Protein AF-A0A4U2E7J0-F1 (afdb_monomer)

Foldseek 3Di:
DQCCCCPVVVDDDDPVQDDDDDQQVDADPQWGADPVRAIAGHPVLLVVLVVVLCVLVPPPPPDDPVVSVVVNVVVVVVSCVVCVRHDDPVVVVVSVVD

Structure (mmCIF, N/CA/C/O backbone):
data_AF-A0A4U2E7J0-F1
#
_entry.id   AF-A0A4U2E7J0-F1
#
loop_
_atom_site.group_PDB
_atom_site.id
_atom_site.type_symbol
_atom_site.label_atom_id
_atom_site.label_alt_id
_atom_site.label_comp_id
_atom_site.label_asym_id
_atom_site.label_entity_id
_atom_site.label_seq_id
_atom_site.pdbx_PDB_ins_code
_atom_site.Cartn_x
_atom_site.Cartn_y
_atom_site.Cartn_z
_atom_site.occupancy
_atom_site.B_iso_or_equiv
_atom_site.auth_seq_id
_atom_site.auth_comp_id
_atom_site.auth_asym_id
_atom_site.auth_atom_id
_atom_site.pdbx_PDB_model_num
ATOM 1 N N . ILE A 1 1 ? -14.655 -6.885 23.042 1.00 78.00 1 ILE A N 1
ATOM 2 C CA . ILE A 1 1 ? -13.852 -7.534 21.967 1.00 78.00 1 ILE A CA 1
ATOM 3 C C . ILE A 1 1 ? -12.457 -7.903 22.467 1.00 78.00 1 ILE A C 1
ATOM 5 O O . ILE A 1 1 ? -12.122 -9.076 22.401 1.00 78.00 1 ILE A O 1
ATOM 9 N N . THR A 1 2 ? -11.674 -6.963 23.009 1.00 85.25 2 THR A N 1
ATOM 10 C CA . THR A 1 2 ? -10.319 -7.227 23.542 1.00 85.25 2 THR A CA 1
ATOM 11 C C . THR A 1 2 ? -10.283 -8.380 24.548 1.00 85.25 2 THR A C 1
ATOM 13 O O . THR A 1 2 ? -9.492 -9.299 24.389 1.00 85.25 2 THR A O 1
ATOM 16 N N . GLU A 1 3 ? -11.220 -8.402 25.498 1.00 91.50 3 GLU A N 1
ATOM 17 C CA . GLU A 1 3 ? -11.327 -9.477 26.491 1.00 91.50 3 GLU A CA 1
ATOM 18 C C . GLU A 1 3 ? -11.577 -10.855 25.861 1.00 91.50 3 GLU A C 1
ATOM 20 O O . GLU A 1 3 ? -10.970 -11.837 26.265 1.00 91.50 3 GLU A O 1
ATOM 25 N N . PHE A 1 4 ? -12.406 -10.944 24.819 1.00 93.19 4 PHE A N 1
ATOM 26 C CA . PHE A 1 4 ? -12.641 -12.208 24.120 1.00 93.19 4 PHE A CA 1
ATOM 27 C C . PHE A 1 4 ? -11.372 -12.709 23.411 1.00 93.19 4 PHE A C 1
ATOM 29 O O . PHE A 1 4 ? -11.022 -13.884 23.530 1.00 93.19 4 PHE A O 1
ATOM 36 N N . LEU A 1 5 ? -10.659 -11.816 22.714 1.00 92.69 5 LEU A N 1
ATOM 37 C CA . LEU A 1 5 ? -9.411 -12.148 22.019 1.00 92.69 5 LEU A CA 1
ATOM 38 C C . LEU A 1 5 ? -8.330 -12.634 22.998 1.00 92.69 5 LEU A C 1
ATOM 40 O O . LEU A 1 5 ? -7.708 -13.668 22.764 1.00 92.69 5 LEU A O 1
ATOM 44 N N . GLU A 1 6 ? -8.150 -11.930 24.115 1.00 93.50 6 GLU A N 1
ATOM 45 C CA . GLU A 1 6 ? -7.093 -12.227 25.088 1.00 93.50 6 GLU A CA 1
ATOM 46 C C . GLU A 1 6 ? -7.461 -13.407 26.001 1.00 93.50 6 GLU A C 1
ATOM 48 O O . GLU A 1 6 ? -6.626 -14.272 26.265 1.00 93.50 6 GLU A O 1
ATOM 53 N N . GLN A 1 7 ? -8.715 -13.507 26.453 1.00 92.81 7 GLN A N 1
ATOM 54 C CA . GLN A 1 7 ? -9.112 -14.513 27.443 1.00 92.81 7 GLN A CA 1
ATOM 55 C C . GLN A 1 7 ? -9.549 -15.840 26.828 1.00 92.81 7 GLN A C 1
ATOM 57 O O . GLN A 1 7 ? -9.194 -16.890 27.369 1.00 92.81 7 GLN A O 1
ATOM 62 N N . LYS A 1 8 ? -10.303 -15.822 25.720 1.00 95.19 8 LYS A N 1
ATOM 63 C CA . LYS A 1 8 ? -10.813 -17.047 25.079 1.00 95.19 8 LYS A CA 1
ATOM 64 C C . LYS A 1 8 ? -9.866 -17.568 24.008 1.00 95.19 8 LYS A C 1
ATOM 66 O O . LYS A 1 8 ? -9.552 -18.751 24.020 1.00 95.19 8 LYS A O 1
ATOM 71 N N . LEU A 1 9 ? -9.399 -16.693 23.117 1.00 96.06 9 LEU A N 1
ATOM 72 C CA . LEU A 1 9 ? -8.532 -17.087 22.000 1.00 96.06 9 LEU A CA 1
ATOM 73 C C . LEU A 1 9 ? -7.035 -17.044 22.336 1.00 96.06 9 LEU A C 1
ATOM 75 O O . LEU A 1 9 ? -6.235 -17.541 21.550 1.00 96.06 9 LEU A O 1
ATOM 79 N N . LYS A 1 10 ? -6.660 -16.481 23.495 1.00 93.69 10 LYS A N 1
ATOM 80 C CA . LYS A 1 10 ? -5.267 -16.348 23.958 1.00 93.69 10 LYS A CA 1
ATOM 81 C C . LYS A 1 10 ? -4.369 -15.592 22.964 1.00 93.69 10 LYS A C 1
ATOM 83 O O . LYS A 1 10 ? -3.191 -15.905 22.818 1.00 93.69 10 LYS A O 1
ATOM 88 N N . LEU A 1 11 ? -4.924 -14.581 22.290 1.00 95.44 11 LEU A N 1
ATOM 89 C CA . LEU A 1 11 ? -4.208 -13.698 21.364 1.00 95.44 11 LEU A CA 1
ATOM 90 C C . LEU A 1 11 ? -3.933 -12.337 22.010 1.00 95.44 11 LEU A C 1
ATOM 92 O O . LEU A 1 11 ? -4.837 -11.724 22.570 1.00 95.44 11 LEU A O 1
ATOM 96 N N . THR A 1 12 ? -2.713 -11.822 21.862 1.00 93.00 12 THR A N 1
ATOM 97 C CA . THR A 1 12 ? -2.330 -10.496 22.374 1.00 93.00 12 THR A CA 1
ATOM 98 C C . THR A 1 12 ? -2.726 -9.385 21.401 1.00 93.00 12 THR A C 1
ATOM 100 O O . THR A 1 12 ? -2.338 -9.406 20.229 1.00 93.00 12 THR A O 1
ATOM 103 N N . VAL A 1 13 ? -3.451 -8.366 21.877 1.00 91.38 13 VAL A N 1
ATOM 104 C CA . VAL A 1 13 ? -3.828 -7.208 21.051 1.00 91.38 13 VAL A CA 1
ATOM 105 C C . VAL A 1 13 ? -2.699 -6.178 21.007 1.00 91.38 13 VAL A C 1
ATOM 107 O O . VAL A 1 13 ? -2.277 -5.635 22.026 1.00 91.38 13 VAL A O 1
ATOM 110 N N . ASN A 1 14 ? -2.246 -5.829 19.801 1.00 93.12 14 ASN A N 1
ATOM 111 C CA . ASN A 1 14 ? -1.295 -4.734 19.615 1.00 93.12 14 ASN A CA 1
ATOM 112 C C . ASN A 1 14 ? -2.018 -3.379 19.737 1.00 93.12 14 ASN A C 1
ATOM 114 O O . ASN A 1 14 ? -2.712 -2.962 18.805 1.00 93.12 14 ASN A O 1
ATOM 118 N N . ARG A 1 15 ? -1.850 -2.689 20.872 1.00 89.62 15 ARG A N 1
ATOM 119 C CA . ARG A 1 15 ? -2.526 -1.410 21.167 1.00 89.62 15 ARG A CA 1
ATOM 120 C C . ARG A 1 15 ? -1.949 -0.195 20.438 1.00 89.62 15 ARG A C 1
ATOM 122 O O . ARG A 1 15 ? -2.644 0.801 20.298 1.00 89.62 15 ARG A O 1
ATOM 129 N N . GLU A 1 16 ? -0.726 -0.276 19.921 1.00 88.94 16 GLU A N 1
ATOM 130 C CA . GLU A 1 16 ? -0.164 0.786 19.072 1.00 88.94 16 GLU A CA 1
ATOM 131 C C . GLU A 1 16 ? -0.872 0.828 17.708 1.00 88.94 16 GLU A C 1
ATOM 133 O O . GLU A 1 16 ? -1.158 1.892 17.150 1.00 88.94 16 GLU A O 1
ATOM 138 N N . LYS A 1 17 ? -1.194 -0.354 17.168 1.00 84.94 17 LYS A N 1
ATOM 139 C CA . LYS A 1 17 ? -1.881 -0.516 15.880 1.00 84.94 17 LYS A CA 1
ATOM 140 C C . LYS A 1 17 ? -3.402 -0.461 16.008 1.00 84.94 17 LYS A C 1
ATOM 142 O O . LYS A 1 17 ? -4.064 -0.003 15.077 1.00 84.94 17 LYS A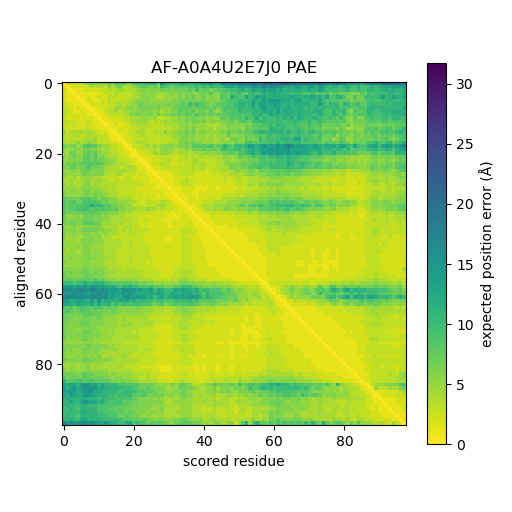 O 1
ATOM 147 N N . SER A 1 18 ? -3.947 -0.924 17.132 1.00 87.19 18 SER A N 1
ATOM 148 C CA . SER A 1 18 ? -5.391 -1.065 17.352 1.00 87.19 18 SER A CA 1
ATOM 149 C C . SER A 1 18 ? -5.950 0.129 18.116 1.00 87.19 18 SER A C 1
ATOM 151 O O . SER A 1 18 ? -5.483 0.442 19.204 1.00 87.19 18 SER A O 1
ATOM 153 N N . GLY A 1 19 ? -6.994 0.766 17.592 1.00 86.00 19 GLY A N 1
ATOM 154 C CA . GLY A 1 19 ? -7.668 1.854 18.293 1.00 86.00 19 GLY A CA 1
ATOM 155 C C . GLY A 1 19 ? -8.956 2.288 17.604 1.00 86.00 19 GLY A C 1
ATOM 156 O O . GLY A 1 19 ? -9.113 2.101 16.398 1.00 86.00 19 GLY A O 1
ATOM 157 N N . ALA A 1 20 ? -9.865 2.875 18.381 1.00 86.12 20 ALA A N 1
ATOM 158 C CA . ALA A 1 20 ? -11.071 3.520 17.879 1.00 86.12 20 ALA A CA 1
ATOM 159 C C . ALA A 1 20 ? -10.754 4.993 17.585 1.00 86.12 20 ALA A C 1
ATOM 161 O O . ALA A 1 20 ? -10.657 5.810 18.496 1.00 86.12 20 ALA A O 1
ATOM 162 N N . THR A 1 21 ? -10.533 5.321 16.315 1.00 87.44 21 THR A N 1
ATOM 163 C CA . THR A 1 21 ? -10.240 6.689 15.856 1.00 87.44 21 THR A CA 1
ATOM 164 C C . THR A 1 21 ? -11.090 7.026 14.639 1.00 87.44 21 THR A C 1
ATOM 166 O O . THR A 1 21 ? -11.797 6.167 14.104 1.00 87.44 21 THR A O 1
ATOM 169 N N . ARG A 1 22 ? -11.014 8.273 14.162 1.00 88.19 22 ARG A N 1
ATOM 170 C CA . ARG A 1 22 ? -11.728 8.665 12.945 1.00 88.19 22 ARG A CA 1
ATOM 171 C C . ARG A 1 22 ? -11.227 7.858 11.751 1.00 88.19 22 ARG A C 1
ATOM 173 O O . ARG A 1 22 ? -10.040 7.560 11.618 1.00 88.19 22 ARG A O 1
ATOM 180 N N . VAL A 1 23 ? -12.154 7.550 10.853 1.00 87.19 23 VAL A N 1
ATOM 181 C CA . VAL A 1 23 ? -11.915 6.757 9.641 1.00 87.19 23 VAL A CA 1
ATOM 182 C C . VAL A 1 23 ? -10.849 7.373 8.720 1.00 87.19 23 VAL A C 1
ATOM 184 O O . VAL A 1 23 ? -10.076 6.657 8.088 1.00 87.19 23 VAL A O 1
ATOM 187 N N . THR A 1 24 ? -10.735 8.703 8.719 1.00 87.12 24 THR A N 1
ATOM 188 C CA . THR A 1 24 ? -9.759 9.475 7.936 1.00 87.12 24 THR A CA 1
ATOM 189 C C . THR A 1 24 ? -8.331 9.411 8.472 1.00 87.12 24 THR A C 1
ATOM 191 O O . THR A 1 24 ? -7.384 9.643 7.717 1.00 87.12 24 THR A O 1
ATOM 194 N N . GLU A 1 25 ? -8.163 9.110 9.759 1.00 87.25 25 GLU A N 1
ATOM 195 C CA . GLU A 1 25 ? -6.869 9.081 10.455 1.00 87.25 25 GLU A CA 1
ATOM 196 C C . GLU A 1 25 ? -6.186 7.715 10.349 1.00 87.25 25 GLU A C 1
ATOM 198 O O . GLU A 1 25 ? -5.019 7.561 10.710 1.00 87.25 25 GLU A O 1
ATOM 203 N N . ARG A 1 26 ? -6.901 6.706 9.840 1.00 89.38 26 ARG A N 1
ATOM 204 C CA . ARG A 1 26 ? -6.407 5.338 9.720 1.00 89.38 26 ARG A CA 1
ATOM 205 C C . ARG A 1 26 ? -6.418 4.868 8.280 1.00 89.38 26 ARG A C 1
ATOM 207 O O . ARG A 1 26 ? -7.093 5.390 7.395 1.00 89.38 26 ARG A O 1
ATOM 214 N N . THR A 1 27 ? -5.621 3.838 8.062 1.00 91.75 27 THR A N 1
ATOM 215 C CA . THR A 1 27 ? -5.561 3.115 6.802 1.00 91.75 27 THR A CA 1
ATOM 216 C C . THR A 1 27 ? -5.843 1.655 7.070 1.00 91.75 27 THR A C 1
ATOM 218 O O . THR A 1 27 ? -5.369 1.116 8.068 1.00 91.75 27 THR A O 1
ATOM 221 N N . TYR A 1 28 ? -6.547 1.006 6.158 1.00 91.56 28 TYR A N 1
ATOM 222 C CA . TYR A 1 28 ? -6.870 -0.408 6.253 1.00 91.56 28 TYR A CA 1
ATOM 223 C C . TYR A 1 28 ? -6.530 -1.076 4.930 1.00 91.56 28 TYR A C 1
ATOM 225 O O . TYR A 1 28 ? -6.919 -0.583 3.874 1.00 91.56 28 TYR A O 1
ATOM 233 N N . LEU A 1 29 ? -5.737 -2.150 4.985 1.00 92.69 29 LEU A N 1
ATOM 234 C CA . LEU A 1 29 ? -5.251 -2.869 3.801 1.00 92.69 29 LEU A CA 1
ATOM 235 C C . LEU A 1 29 ? -4.709 -1.925 2.717 1.00 92.69 29 LEU A C 1
ATOM 237 O O . LEU A 1 29 ? -5.065 -2.034 1.552 1.00 92.69 29 LEU A O 1
ATOM 241 N N . SER A 1 30 ? -3.900 -0.935 3.108 1.00 92.88 30 SER A N 1
ATOM 242 C CA . SER A 1 30 ? -3.324 0.057 2.186 1.00 92.88 30 SER A CA 1
ATOM 243 C C . SER A 1 30 ? -4.322 1.026 1.518 1.00 92.88 30 SER A C 1
ATOM 245 O O . SER A 1 30 ? -3.914 1.831 0.674 1.00 92.88 30 SER A O 1
ATOM 247 N N . HIS A 1 31 ? -5.578 1.044 1.964 1.00 93.50 31 HIS A N 1
ATOM 248 C CA . HIS A 1 31 ? -6.618 2.004 1.593 1.00 93.50 31 HIS A CA 1
ATOM 249 C C . HIS A 1 31 ? -6.823 3.040 2.704 1.00 93.50 31 HIS A C 1
ATOM 251 O O . HIS A 1 31 ? -6.528 2.792 3.874 1.00 93.50 31 HIS A O 1
ATOM 257 N N . ARG A 1 32 ? -7.320 4.217 2.337 1.00 92.81 32 ARG A N 1
ATOM 258 C CA . ARG A 1 32 ? -7.758 5.289 3.236 1.00 92.81 32 ARG A CA 1
ATOM 259 C C . ARG A 1 32 ? -9.197 5.633 2.889 1.00 92.81 32 ARG A C 1
ATOM 261 O O . ARG A 1 32 ? -9.555 5.605 1.717 1.00 92.81 32 ARG A O 1
ATOM 268 N N . PHE A 1 33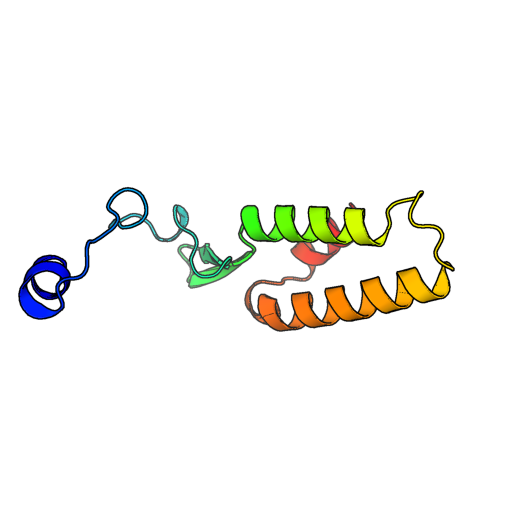 ? -9.981 6.004 3.883 1.00 92.75 33 PHE A N 1
ATOM 269 C CA . PHE A 1 33 ? -11.400 6.272 3.709 1.00 92.75 33 PHE A CA 1
ATOM 270 C C . PHE A 1 33 ? -11.708 7.741 4.010 1.00 92.75 33 PHE A C 1
ATOM 272 O O . PHE A 1 33 ? -11.188 8.312 4.971 1.00 92.75 33 PHE A O 1
ATOM 279 N N . GLY A 1 34 ? -12.505 8.360 3.145 1.00 91.12 34 GLY A N 1
ATOM 280 C CA . GLY A 1 34 ? -13.104 9.671 3.350 1.00 91.12 34 GLY A CA 1
ATOM 281 C C . GLY A 1 34 ? -14.330 9.583 4.257 1.00 91.12 34 GLY A C 1
ATOM 282 O O . GLY A 1 34 ? -14.919 8.518 4.434 1.00 91.12 34 GLY A O 1
ATOM 283 N N . ILE A 1 35 ? -14.717 10.718 4.840 1.00 89.62 35 ILE A N 1
ATOM 284 C CA . ILE A 1 35 ? -15.929 10.823 5.674 1.00 89.62 35 ILE A CA 1
ATOM 285 C C . ILE A 1 35 ? -17.187 10.558 4.832 1.00 89.62 35 ILE A C 1
ATOM 287 O O . ILE A 1 35 ? -18.157 9.994 5.320 1.00 89.62 35 ILE A O 1
ATOM 291 N N . ASP A 1 36 ? -17.130 10.904 3.549 1.00 90.62 36 ASP A N 1
ATOM 292 C CA . ASP A 1 36 ? -18.153 10.674 2.527 1.00 90.62 36 ASP A CA 1
ATOM 293 C C . ASP A 1 36 ? -18.198 9.220 2.010 1.00 90.62 36 ASP A C 1
ATOM 295 O O . ASP A 1 36 ? -18.848 8.935 1.008 1.00 90.62 36 ASP A O 1
ATOM 299 N N . GLY A 1 37 ? -17.479 8.292 2.654 1.00 87.94 37 GLY A N 1
ATOM 300 C CA . GLY A 1 37 ? -17.401 6.888 2.244 1.00 87.94 37 GLY A CA 1
ATOM 301 C C . GLY A 1 37 ? -16.487 6.642 1.044 1.00 87.94 37 GLY A C 1
ATOM 302 O O . GLY A 1 37 ? -16.382 5.513 0.561 1.00 87.94 37 GLY A O 1
ATOM 303 N N . THR A 1 38 ? -15.790 7.669 0.555 1.00 90.88 38 THR A N 1
ATOM 304 C CA . THR A 1 38 ? -14.907 7.501 -0.593 1.00 90.88 38 THR A CA 1
ATOM 305 C C . THR A 1 38 ? -13.630 6.754 -0.240 1.00 90.88 38 THR A C 1
ATOM 307 O O . THR A 1 38 ? -13.050 6.912 0.833 1.00 90.88 38 THR A O 1
ATOM 310 N N . ILE A 1 39 ? -13.162 5.927 -1.173 1.00 92.69 39 ILE A N 1
ATOM 311 C CA . ILE A 1 39 ? -11.941 5.146 -1.000 1.00 92.69 39 ILE A CA 1
ATOM 312 C C . ILE A 1 39 ? -10.793 5.856 -1.715 1.00 92.69 39 ILE A C 1
ATOM 314 O O . ILE A 1 39 ? -10.892 6.266 -2.872 1.00 92.69 39 ILE A O 1
ATOM 318 N N . HIS A 1 40 ? -9.682 5.996 -1.007 1.00 91.12 40 HIS A N 1
ATOM 319 C CA . HIS A 1 40 ? -8.462 6.624 -1.474 1.00 91.12 40 HIS A CA 1
ATOM 320 C C . HIS A 1 40 ? -7.266 5.706 -1.274 1.00 91.12 40 HIS A C 1
ATOM 322 O O . HIS A 1 40 ? -7.218 4.861 -0.380 1.00 91.12 40 HIS A O 1
ATOM 328 N N . LEU A 1 41 ? -6.230 5.947 -2.065 1.00 92.31 41 LEU A N 1
ATOM 329 C CA . LEU A 1 41 ? -4.951 5.289 -1.885 1.00 92.31 41 LEU A CA 1
ATOM 330 C C . LEU A 1 41 ? -4.250 5.831 -0.629 1.00 92.31 41 LEU A C 1
ATOM 332 O O . LEU A 1 41 ? -4.183 7.051 -0.416 1.00 92.31 41 LEU A O 1
ATOM 336 N N . SER A 1 42 ? -3.716 4.940 0.209 1.00 92.56 42 SER A N 1
ATOM 337 C CA . SER A 1 42 ? -2.906 5.358 1.358 1.00 92.56 42 SER A CA 1
ATOM 338 C C . SER A 1 42 ? -1.563 5.951 0.913 1.00 92.56 42 SER A C 1
ATOM 340 O O . SER A 1 42 ? 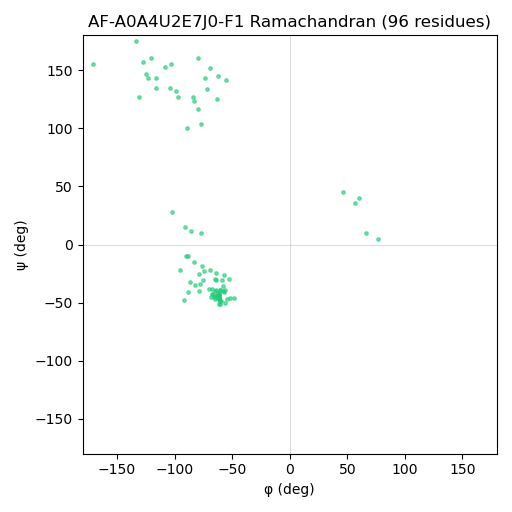-1.004 5.567 -0.118 1.00 92.56 42 SER A O 1
ATOM 342 N N . LYS A 1 43 ? -0.996 6.858 1.721 1.00 91.06 43 LYS A N 1
ATOM 343 C CA . LYS A 1 43 ? 0.354 7.400 1.478 1.00 91.06 43 LYS A CA 1
ATOM 344 C C . LYS A 1 43 ? 1.406 6.284 1.437 1.00 91.06 43 LYS A C 1
ATOM 346 O O . LYS A 1 43 ? 2.275 6.290 0.574 1.00 91.06 43 LYS A O 1
ATOM 351 N N . ALA A 1 44 ? 1.286 5.293 2.322 1.00 92.62 44 ALA A N 1
ATOM 352 C CA . ALA A 1 44 ? 2.188 4.146 2.362 1.00 92.62 44 ALA A CA 1
ATOM 353 C C . ALA A 1 44 ? 2.151 3.332 1.058 1.00 92.62 44 ALA A C 1
ATOM 355 O O . ALA A 1 44 ? 3.208 2.997 0.528 1.00 92.62 44 ALA A O 1
ATOM 356 N N . ALA A 1 45 ? 0.962 3.072 0.502 1.00 93.19 45 ALA A N 1
ATOM 357 C CA . ALA A 1 45 ? 0.819 2.365 -0.772 1.00 93.19 45 ALA A CA 1
ATOM 358 C C . ALA A 1 45 ? 1.487 3.113 -1.931 1.00 93.19 45 ALA A C 1
ATOM 360 O O . ALA A 1 45 ? 2.193 2.497 -2.727 1.00 93.19 45 ALA A O 1
ATOM 361 N N . GLN A 1 46 ? 1.314 4.440 -1.990 1.00 92.94 46 GLN A N 1
ATOM 362 C CA . GLN A 1 46 ? 1.979 5.288 -2.986 1.00 92.94 46 GLN A CA 1
ATOM 363 C C . GLN A 1 46 ? 3.499 5.197 -2.862 1.00 92.94 46 GLN A C 1
ATOM 365 O O . GLN A 1 46 ? 4.188 4.952 -3.847 1.00 92.94 46 GLN A O 1
ATOM 370 N N . THR A 1 47 ? 4.032 5.337 -1.648 1.00 94.56 47 THR A N 1
ATOM 371 C CA . THR A 1 47 ? 5.477 5.255 -1.407 1.00 94.56 47 THR A CA 1
ATOM 372 C C . THR A 1 47 ? 6.044 3.888 -1.785 1.00 94.56 47 THR A C 1
ATOM 374 O O . THR A 1 47 ? 7.098 3.822 -2.417 1.00 94.56 47 THR A O 1
ATOM 377 N N . GLN A 1 48 ? 5.353 2.795 -1.443 1.00 95.62 48 GLN A N 1
ATOM 378 C CA . GLN A 1 48 ? 5.784 1.444 -1.816 1.00 95.62 48 GLN A CA 1
ATOM 379 C C . GLN A 1 48 ? 5.750 1.231 -3.330 1.00 95.62 48 GLN A C 1
ATOM 381 O O . GLN A 1 48 ? 6.691 0.661 -3.881 1.00 95.62 48 GLN A O 1
ATOM 386 N N . MET A 1 49 ? 4.724 1.745 -4.012 1.00 95.25 49 MET A N 1
ATOM 387 C CA . MET A 1 49 ? 4.632 1.690 -5.470 1.00 95.25 49 MET A CA 1
ATOM 388 C C . MET A 1 49 ? 5.784 2.438 -6.138 1.00 95.25 49 MET A C 1
ATOM 390 O O . MET A 1 49 ? 6.540 1.837 -6.898 1.00 95.25 49 MET A O 1
ATOM 394 N N . LYS A 1 50 ? 6.026 3.694 -5.746 1.00 95.44 50 LYS A N 1
ATOM 395 C CA . LYS A 1 50 ? 7.160 4.494 -6.236 1.00 95.44 50 LYS A CA 1
ATOM 396 C C . LYS A 1 50 ? 8.505 3.818 -5.975 1.00 95.44 50 LYS A C 1
ATOM 398 O O . LYS A 1 50 ? 9.387 3.815 -6.834 1.00 95.44 50 LYS A O 1
ATOM 403 N N . LYS A 1 51 ? 8.675 3.211 -4.795 1.00 96.62 51 LYS A N 1
ATOM 404 C CA . LYS A 1 51 ? 9.878 2.440 -4.451 1.00 96.62 51 LYS A CA 1
ATOM 405 C C . LYS A 1 51 ? 10.053 1.246 -5.388 1.00 96.62 51 LYS A C 1
ATOM 407 O O . LYS A 1 51 ? 11.159 1.034 -5.879 1.00 96.62 51 LYS A O 1
ATOM 412 N N . ARG A 1 52 ? 8.988 0.487 -5.653 1.00 96.81 52 ARG A N 1
ATOM 413 C CA . ARG A 1 52 ? 9.047 -0.681 -6.535 1.00 96.81 52 ARG A CA 1
ATOM 414 C C . ARG A 1 52 ? 9.320 -0.286 -7.984 1.00 96.81 52 ARG A C 1
ATOM 416 O O . ARG A 1 52 ? 10.186 -0.894 -8.601 1.00 96.81 52 ARG A O 1
ATOM 423 N N . VAL A 1 53 ? 8.675 0.767 -8.488 1.00 96.25 53 VAL A N 1
ATOM 424 C CA . VAL A 1 53 ? 8.945 1.316 -9.827 1.00 96.25 53 VAL A CA 1
ATOM 425 C C . VAL A 1 53 ? 10.420 1.695 -9.964 1.00 96.25 53 VAL A C 1
ATOM 427 O O . VAL A 1 53 ? 11.082 1.191 -10.864 1.00 96.25 53 VAL A O 1
ATOM 430 N N . ARG A 1 54 ? 10.983 2.462 -9.016 1.0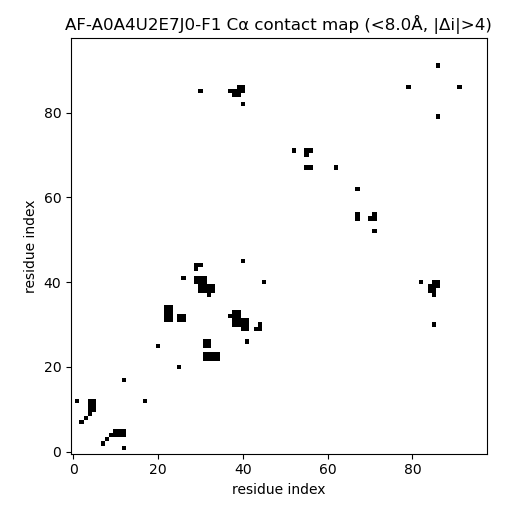0 95.94 54 ARG A N 1
ATOM 431 C CA . ARG A 1 54 ? 12.419 2.816 -9.010 1.00 95.94 54 ARG A CA 1
ATOM 432 C C . ARG A 1 54 ? 13.349 1.607 -8.983 1.00 95.94 54 ARG A C 1
ATOM 434 O O . ARG A 1 54 ? 14.436 1.662 -9.545 1.00 95.94 54 ARG A O 1
ATOM 441 N N . GLN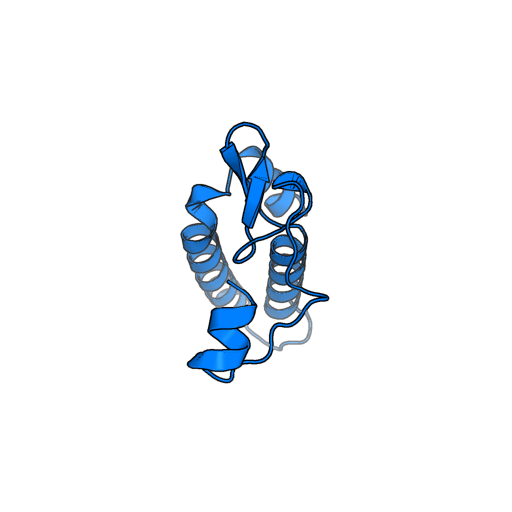 A 1 55 ? 12.968 0.539 -8.283 1.00 95.50 55 GLN A N 1
ATOM 442 C CA . GLN A 1 55 ? 13.747 -0.698 -8.280 1.00 95.50 55 GLN A CA 1
ATOM 443 C C . GLN A 1 55 ? 13.730 -1.361 -9.656 1.00 95.50 55 GLN A C 1
ATOM 445 O O . GLN A 1 55 ? 14.776 -1.815 -10.106 1.00 95.50 55 GLN A O 1
ATOM 450 N N . ILE A 1 56 ? 12.571 -1.397 -10.318 1.00 95.31 56 ILE A N 1
ATOM 451 C CA . ILE A 1 56 ? 12.423 -1.989 -11.650 1.00 95.31 56 ILE A CA 1
ATOM 452 C C . ILE A 1 56 ? 13.232 -1.189 -12.679 1.00 95.31 56 ILE A C 1
ATOM 454 O O . ILE A 1 56 ? 14.015 -1.781 -13.422 1.00 95.31 56 ILE A O 1
ATOM 458 N N . THR A 1 57 ? 13.119 0.142 -12.655 1.00 94.25 57 THR A N 1
ATOM 459 C CA . THR A 1 57 ? 13.754 1.074 -13.604 1.00 94.25 57 THR A CA 1
ATOM 460 C C . THR A 1 57 ? 15.184 1.480 -13.226 1.00 94.25 57 THR A C 1
ATOM 462 O O . THR A 1 57 ? 15.756 2.402 -13.809 1.00 94.25 57 THR A O 1
ATOM 465 N N . LYS A 1 58 ? 15.800 0.805 -12.248 1.00 93.94 58 LYS A N 1
ATOM 466 C CA . LYS A 1 58 ? 17.136 1.156 -11.753 1.00 93.94 58 LYS A CA 1
ATOM 467 C C . LYS A 1 58 ? 18.198 0.990 -12.852 1.00 93.94 58 LYS A C 1
ATOM 469 O O . LYS A 1 58 ? 18.388 -0.104 -13.382 1.00 93.94 58 LYS A O 1
ATOM 474 N N . ARG A 1 59 ? 18.959 2.061 -13.117 1.00 83.94 59 ARG A N 1
ATOM 475 C CA . ARG A 1 59 ? 19.938 2.166 -14.222 1.00 83.94 59 ARG A CA 1
ATOM 476 C C . ARG A 1 59 ? 21.040 1.095 -14.222 1.00 83.94 59 ARG A C 1
ATOM 478 O O . ARG A 1 59 ? 21.570 0.776 -15.275 1.00 83.94 59 ARG A O 1
ATOM 485 N N . ASN A 1 60 ? 21.385 0.521 -13.070 1.00 88.50 60 ASN A N 1
ATOM 486 C CA . ASN A 1 60 ? 22.484 -0.441 -12.934 1.00 88.50 60 ASN A CA 1
ATOM 487 C C . ASN A 1 60 ? 22.035 -1.913 -12.829 1.00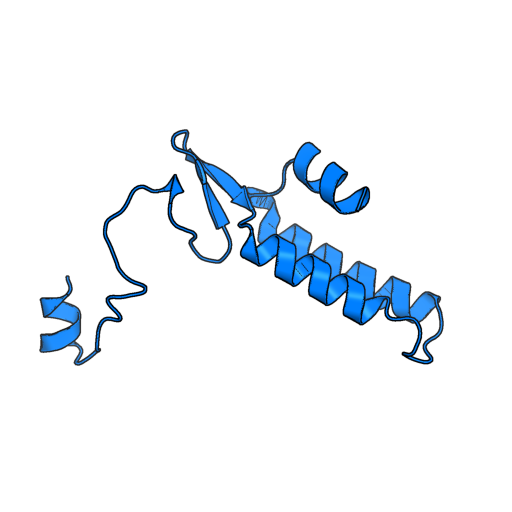 88.50 60 ASN A C 1
ATOM 489 O O . ASN A 1 60 ? 22.726 -2.714 -12.207 1.00 88.50 60 ASN A O 1
ATOM 493 N N . ARG A 1 61 ? 20.881 -2.286 -13.405 1.00 87.88 61 ARG A N 1
ATOM 494 C CA . ARG A 1 61 ? 20.409 -3.689 -13.417 1.00 87.88 61 ARG A CA 1
ATOM 495 C C . ARG A 1 61 ? 20.991 -4.558 -14.533 1.00 87.88 61 ARG A C 1
ATOM 497 O O . ARG A 1 61 ? 20.838 -5.772 -14.444 1.00 87.88 61 ARG A O 1
ATOM 504 N N . GLY A 1 62 ? 21.601 -3.969 -15.566 1.00 85.88 62 GLY A N 1
ATOM 505 C CA . GLY A 1 62 ? 22.142 -4.722 -16.708 1.00 85.88 62 GLY A CA 1
ATOM 506 C C . GLY A 1 62 ? 21.076 -5.535 -17.455 1.00 85.88 62 GLY A C 1
ATOM 507 O O . GLY A 1 62 ? 21.306 -6.690 -17.792 1.00 85.88 62 GLY A O 1
ATOM 508 N N . ARG A 1 63 ? 19.872 -4.973 -17.633 1.00 90.12 63 ARG A N 1
ATOM 509 C CA . ARG A 1 63 ? 18.750 -5.619 -18.331 1.00 90.12 63 ARG A CA 1
ATOM 510 C C . ARG A 1 63 ? 18.393 -4.834 -19.584 1.00 90.12 63 ARG A C 1
ATOM 512 O O . ARG A 1 63 ? 18.386 -3.606 -19.548 1.00 90.12 63 ARG A O 1
ATOM 519 N N . GLU A 1 64 ? 18.027 -5.560 -20.635 1.00 93.31 64 GLU A N 1
ATOM 520 C CA . GLU A 1 64 ? 17.448 -4.984 -21.847 1.00 93.31 64 GLU A CA 1
ATOM 521 C C . GLU A 1 64 ? 16.211 -4.143 -21.520 1.00 93.31 64 GLU A C 1
ATOM 523 O O . GLU A 1 64 ? 15.385 -4.526 -20.682 1.00 93.31 64 GLU A O 1
ATOM 528 N N . LEU A 1 65 ? 16.048 -3.018 -22.218 1.00 92.94 65 LEU A N 1
ATOM 529 C CA . LEU A 1 65 ? 14.936 -2.093 -21.988 1.00 92.94 65 LEU A CA 1
ATOM 530 C C . LEU A 1 65 ? 13.573 -2.792 -22.117 1.00 92.94 65 LEU A C 1
ATOM 532 O O . LEU A 1 65 ? 12.681 -2.560 -21.304 1.00 92.94 65 LEU A O 1
ATOM 536 N N . GLN A 1 66 ? 13.435 -3.704 -23.082 1.00 95.25 66 GLN A N 1
ATOM 537 C CA . GLN A 1 66 ? 12.207 -4.479 -23.287 1.00 95.25 66 GLN A CA 1
ATOM 538 C C . GLN A 1 66 ? 11.840 -5.334 -22.067 1.00 95.25 66 GLN A C 1
ATOM 540 O O . GLN A 1 66 ? 10.674 -5.398 -21.678 1.00 95.25 66 GLN A O 1
ATOM 545 N N . ALA A 1 67 ? 12.832 -5.934 -21.402 1.00 95.25 67 ALA A N 1
ATOM 546 C CA . ALA A 1 67 ? 12.600 -6.711 -20.188 1.00 95.25 67 ALA A CA 1
ATOM 547 C C . ALA A 1 67 ? 12.149 -5.816 -19.022 1.00 95.25 67 ALA A C 1
ATOM 549 O O . ALA A 1 67 ? 11.262 -6.196 -18.257 1.00 95.25 67 ALA A O 1
ATOM 550 N N . VAL A 1 68 ? 12.714 -4.607 -18.909 1.00 95.56 68 VAL A N 1
ATOM 551 C CA . VAL A 1 68 ? 12.300 -3.616 -17.901 1.00 95.56 68 VAL A CA 1
ATOM 552 C C . VAL A 1 68 ? 10.859 -3.161 -18.141 1.00 95.56 68 VAL A C 1
ATOM 554 O O . VAL A 1 68 ? 10.073 -3.110 -17.195 1.00 95.56 68 VAL A O 1
ATOM 557 N N . ILE A 1 69 ? 10.492 -2.874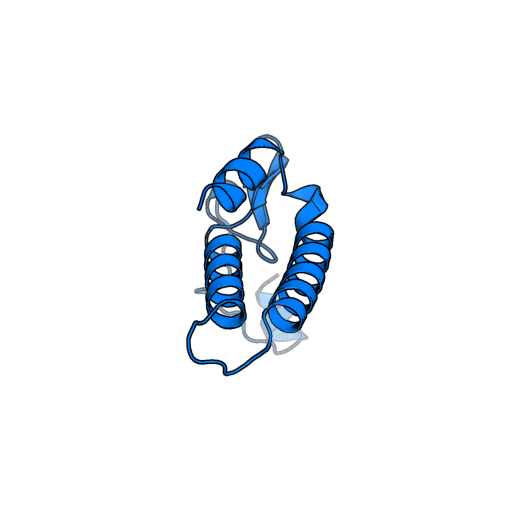 -19.395 1.00 95.88 69 ILE A N 1
ATOM 558 C CA . ILE A 1 69 ? 9.127 -2.481 -19.775 1.00 95.88 69 ILE A CA 1
ATOM 559 C C . ILE A 1 69 ? 8.131 -3.600 -19.451 1.00 95.88 69 ILE A C 1
ATOM 561 O O . ILE A 1 69 ? 7.078 -3.328 -18.865 1.00 95.88 69 ILE A O 1
ATOM 565 N N . ALA A 1 70 ? 8.455 -4.852 -19.785 1.00 97.56 70 ALA A N 1
ATOM 566 C CA . ALA A 1 70 ? 7.598 -5.999 -19.495 1.00 97.56 70 ALA A CA 1
ATOM 567 C C . ALA A 1 70 ? 7.372 -6.182 -17.982 1.00 97.56 70 ALA A C 1
ATOM 569 O O . ALA A 1 70 ? 6.224 -6.292 -17.541 1.00 97.56 70 ALA A O 1
ATOM 570 N N . GLU A 1 71 ? 8.442 -6.134 -17.177 1.00 96.81 71 GLU A N 1
ATOM 571 C CA . GLU A 1 71 ? 8.355 -6.245 -15.713 1.00 96.81 71 GLU A CA 1
ATOM 572 C C . GLU A 1 71 ? 7.524 -5.101 -15.110 1.00 96.81 71 GLU A C 1
ATOM 574 O O . GLU A 1 71 ? 6.643 -5.333 -14.275 1.00 96.81 71 GLU A O 1
ATOM 579 N N . LEU A 1 72 ? 7.768 -3.865 -15.558 1.00 96.81 72 LEU A N 1
ATOM 580 C CA . LEU A 1 72 ? 7.038 -2.690 -15.089 1.00 96.81 72 LEU A CA 1
ATOM 581 C C . LEU A 1 72 ? 5.547 -2.786 -15.434 1.00 96.81 72 LEU A C 1
ATOM 583 O O . LEU A 1 72 ? 4.700 -2.553 -14.574 1.00 96.81 72 LEU A O 1
ATOM 587 N N . THR A 1 73 ? 5.222 -3.189 -16.661 1.00 97.44 73 THR A N 1
ATOM 588 C CA . THR A 1 73 ? 3.838 -3.335 -17.132 1.00 97.44 73 THR A CA 1
ATOM 589 C C . THR A 1 73 ? 3.079 -4.382 -16.324 1.00 97.44 73 THR A C 1
ATOM 591 O O . THR A 1 73 ? 1.947 -4.138 -15.898 1.00 97.44 73 THR A O 1
ATOM 594 N N . GLN A 1 74 ? 3.696 -5.540 -16.078 1.00 98.00 74 GLN A N 1
ATOM 595 C CA . GLN A 1 74 ? 3.094 -6.599 -15.270 1.00 98.00 74 GLN A CA 1
ATOM 596 C C . GLN A 1 74 ? 2.818 -6.116 -13.842 1.00 98.00 74 GLN A C 1
ATOM 598 O O . GLN A 1 74 ? 1.720 -6.322 -13.317 1.00 98.00 74 GLN A O 1
ATOM 603 N N . TYR A 1 75 ? 3.791 -5.436 -13.228 1.00 97.75 75 TYR A N 1
ATOM 604 C CA . TYR A 1 75 ? 3.640 -4.879 -11.889 1.00 97.75 75 TYR A CA 1
ATOM 605 C C . TYR A 1 75 ? 2.506 -3.848 -11.816 1.00 97.75 75 TYR A C 1
ATOM 607 O O . TYR A 1 75 ? 1.622 -3.961 -10.962 1.00 97.75 75 TYR A O 1
ATOM 615 N N . LEU A 1 76 ? 2.503 -2.867 -12.725 1.00 95.50 76 LEU A N 1
ATOM 616 C CA . LEU A 1 76 ? 1.522 -1.783 -12.728 1.00 95.50 76 LEU A CA 1
ATOM 617 C C . LEU A 1 76 ? 0.101 -2.295 -12.975 1.00 95.50 76 LEU A C 1
ATOM 619 O O . LEU A 1 76 ? -0.814 -1.848 -12.288 1.00 95.50 76 LEU A O 1
ATOM 623 N N . ARG A 1 77 ? -0.095 -3.282 -13.864 1.00 95.62 77 ARG A N 1
ATOM 624 C CA . ARG A 1 77 ? -1.416 -3.908 -14.064 1.00 95.62 77 ARG A CA 1
ATOM 625 C C . ARG A 1 77 ? -1.945 -4.553 -12.790 1.00 95.62 77 ARG A C 1
ATOM 627 O O . ARG A 1 77 ? -3.093 -4.316 -12.420 1.00 95.62 77 ARG A O 1
ATOM 634 N N . GLY A 1 78 ? -1.122 -5.354 -12.111 1.00 96.19 78 GLY A N 1
ATOM 635 C CA . GLY A 1 78 ? -1.525 -6.004 -10.862 1.00 96.19 78 GLY A CA 1
ATOM 636 C C . GLY A 1 78 ? -1.856 -4.983 -9.774 1.00 96.19 78 GLY A C 1
ATOM 637 O O . GLY A 1 78 ? -2.885 -5.080 -9.105 1.00 96.19 78 GLY A O 1
ATOM 638 N N . TRP A 1 79 ? -1.019 -3.954 -9.651 1.00 95.69 79 TRP A N 1
ATOM 639 C CA . TRP A 1 79 ? -1.221 -2.873 -8.696 1.00 95.69 79 TRP A CA 1
ATOM 640 C C . TRP A 1 79 ? -2.504 -2.077 -8.978 1.00 95.69 79 TRP A C 1
ATOM 642 O O . TRP A 1 79 ? -3.302 -1.848 -8.067 1.00 95.69 79 TRP A O 1
ATOM 652 N N . GLN A 1 80 ? -2.752 -1.721 -10.241 1.00 93.12 80 GLN A N 1
ATOM 653 C CA . GLN A 1 80 ? -3.967 -1.027 -10.663 1.00 93.12 80 GLN A CA 1
ATOM 654 C C . GLN A 1 80 ? -5.216 -1.875 -10.411 1.00 93.12 80 GLN A C 1
ATOM 656 O O . GLN A 1 80 ? -6.222 -1.352 -9.937 1.00 93.12 80 GL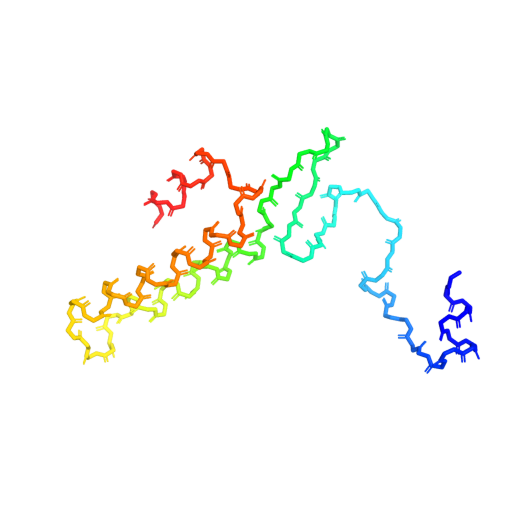N A O 1
ATOM 661 N N . HIS A 1 81 ? -5.156 -3.181 -10.685 1.00 94.94 81 HIS A N 1
ATOM 662 C CA . HIS A 1 81 ? -6.276 -4.083 -10.432 1.00 94.94 81 HIS A CA 1
ATOM 663 C C . HIS A 1 81 ? -6.616 -4.166 -8.939 1.00 94.94 81 HIS A C 1
ATOM 665 O O . HIS A 1 81 ? -7.789 -4.088 -8.574 1.00 94.94 81 HIS A O 1
ATOM 671 N N . TYR A 1 82 ? -5.602 -4.279 -8.075 1.00 95.62 82 TYR A N 1
ATOM 672 C CA . TYR A 1 82 ? -5.797 -4.322 -6.625 1.00 95.62 82 TYR A CA 1
ATOM 673 C C . TYR A 1 82 ? -6.415 -3.021 -6.093 1.00 95.62 82 TYR A C 1
ATOM 675 O O . TYR A 1 82 ? -7.386 -3.054 -5.341 1.00 95.62 82 TYR A O 1
ATOM 683 N N . PHE A 1 83 ? -5.908 -1.867 -6.534 1.00 94.19 83 PHE A N 1
ATOM 684 C CA . PHE A 1 83 ? -6.368 -0.556 -6.069 1.00 94.19 83 PHE A CA 1
ATOM 685 C C . PHE A 1 83 ? -7.500 0.050 -6.912 1.00 94.19 83 PHE A C 1
ATOM 687 O O . PHE A 1 83 ? -7.801 1.233 -6.757 1.00 94.19 83 PHE A O 1
ATOM 694 N N . LYS A 1 84 ? -8.174 -0.730 -7.769 1.00 91.69 84 LYS A N 1
ATOM 695 C CA . LYS A 1 84 ? -9.217 -0.237 -8.692 1.00 91.69 84 LYS A CA 1
ATOM 696 C C . LYS A 1 84 ? -10.332 0.572 -8.014 1.00 91.69 84 LYS A C 1
ATOM 698 O O . LYS A 1 84 ? -10.880 1.475 -8.627 1.00 91.69 84 LYS A O 1
ATOM 703 N N . LEU A 1 85 ? -10.635 0.278 -6.745 1.00 90.81 85 LEU A N 1
ATOM 704 C CA . LEU A 1 85 ? -11.648 0.988 -5.951 1.00 90.81 85 LEU A CA 1
ATOM 705 C C . LEU A 1 85 ? -11.155 2.336 -5.395 1.00 90.81 85 LEU A C 1
ATOM 707 O O . LEU A 1 85 ? -11.955 3.223 -5.117 1.00 90.81 85 LEU A O 1
ATOM 711 N N . ALA A 1 86 ? -9.843 2.488 -5.215 1.00 89.38 86 ALA A N 1
ATOM 712 C CA . ALA A 1 86 ? -9.201 3.693 -4.687 1.00 89.38 86 ALA A CA 1
ATOM 713 C C . ALA A 1 86 ? -8.692 4.636 -5.784 1.00 89.38 86 ALA A C 1
ATOM 715 O O . ALA A 1 86 ? -8.426 5.818 -5.541 1.00 89.38 86 ALA A O 1
ATOM 716 N N . ILE A 1 87 ? -8.471 4.086 -6.974 1.00 83.69 87 ILE A N 1
ATOM 717 C CA . ILE A 1 87 ? -7.849 4.761 -8.097 1.00 83.69 87 ILE A CA 1
ATOM 718 C C . ILE A 1 87 ? -8.878 5.648 -8.802 1.00 83.69 87 ILE A C 1
ATOM 720 O O . ILE A 1 87 ? -9.852 5.185 -9.384 1.00 83.69 87 ILE A O 1
ATOM 724 N N . ARG A 1 88 ? -8.619 6.957 -8.782 1.00 83.44 88 ARG A N 1
ATOM 725 C CA . ARG A 1 88 ? -9.314 7.953 -9.606 1.00 83.44 88 ARG A CA 1
ATOM 726 C C . ARG A 1 88 ? -8.370 8.459 -10.684 1.00 83.44 88 ARG A C 1
ATOM 728 O O . ARG A 1 88 ? -7.164 8.534 -10.447 1.00 83.44 88 ARG A O 1
ATOM 735 N N . LYS A 1 89 ? -8.920 8.900 -11.818 1.00 81.75 89 LYS A N 1
ATOM 736 C CA . LYS A 1 89 ? -8.147 9.449 -12.947 1.00 81.75 89 LYS A CA 1
ATOM 737 C C . LYS A 1 89 ? -7.114 10.494 -12.500 1.00 81.75 89 LYS A C 1
ATOM 739 O O . LYS A 1 89 ? -5.946 10.373 -12.839 1.00 81.75 89 LYS A O 1
ATOM 744 N N . SER A 1 90 ? -7.511 11.436 -11.645 1.00 82.12 90 SER A N 1
ATOM 745 C CA . SER A 1 90 ? -6.620 12.481 -11.115 1.00 82.12 90 SER A CA 1
ATOM 746 C C . SER A 1 90 ? -5.479 11.957 -10.236 1.00 82.12 90 SER A C 1
ATOM 748 O O . SER A 1 90 ? -4.417 12.566 -10.171 1.00 82.12 90 SER A O 1
ATOM 750 N N . SER A 1 91 ? -5.680 10.838 -9.534 1.00 80.44 91 SER A N 1
ATOM 751 C CA . SER A 1 91 ? -4.625 10.227 -8.716 1.00 80.44 91 SER A CA 1
ATOM 752 C C . SER A 1 91 ? -3.632 9.443 -9.567 1.00 80.44 91 SER A C 1
ATOM 754 O O . SER A 1 91 ? -2.455 9.438 -9.230 1.00 80.44 91 SER A O 1
ATOM 756 N N . LEU A 1 92 ? -4.088 8.820 -10.660 1.00 83.06 92 LEU A N 1
ATOM 757 C CA . LEU A 1 92 ? -3.191 8.190 -11.634 1.00 83.06 92 LEU A CA 1
ATOM 758 C C . LEU A 1 92 ? -2.371 9.222 -12.387 1.00 83.06 92 LEU A C 1
ATOM 760 O O . LEU A 1 92 ? -1.168 9.059 -12.465 1.00 83.06 92 LEU A O 1
ATOM 764 N N . GLN A 1 93 ? -2.992 10.306 -12.856 1.00 86.38 93 GLN A N 1
ATOM 765 C CA . GLN A 1 93 ? -2.282 11.368 -13.575 1.00 86.38 93 GLN A CA 1
ATOM 766 C C . GLN A 1 93 ? -1.098 11.902 -12.764 1.00 86.38 93 GLN A C 1
ATOM 768 O O . GLN A 1 93 ? 0.019 11.920 -13.254 1.00 86.38 93 GLN A O 1
ATOM 773 N N . ARG A 1 94 ? -1.301 12.198 -11.474 1.00 86.62 94 ARG A N 1
ATOM 774 C CA . ARG A 1 94 ? -0.208 12.616 -10.576 1.00 86.62 94 ARG A CA 1
ATOM 775 C C . ARG A 1 94 ? 0.865 11.548 -10.339 1.00 86.62 94 ARG A C 1
ATOM 777 O O . ARG A 1 94 ? 1.957 11.880 -9.889 1.00 86.62 94 ARG A O 1
ATOM 784 N N . LEU A 1 95 ? 0.527 10.267 -10.490 1.00 86.31 95 LEU A N 1
ATOM 785 C CA . LEU A 1 95 ? 1.494 9.174 -10.373 1.00 86.31 95 LEU A CA 1
ATOM 786 C C . LEU A 1 95 ? 2.271 8.973 -11.675 1.00 86.31 95 LEU A C 1
ATOM 788 O O . LEU A 1 95 ? 3.446 8.650 -11.583 1.00 86.31 95 LEU A O 1
ATOM 792 N N . ASP A 1 96 ? 1.635 9.185 -12.827 1.00 86.75 96 ASP A N 1
ATOM 793 C CA . ASP A 1 96 ? 2.260 9.119 -14.152 1.00 86.75 96 ASP A CA 1
ATOM 794 C C . ASP A 1 96 ? 3.136 10.351 -14.446 1.00 86.75 96 ASP A C 1
ATOM 796 O O . ASP A 1 96 ? 4.128 10.239 -15.156 1.00 86.75 96 ASP A O 1
ATOM 800 N N . GLU A 1 97 ? 2.793 11.522 -13.894 1.00 90.56 97 GLU A N 1
ATOM 801 C CA . GLU A 1 97 ? 3.600 12.755 -13.966 1.00 90.56 97 GLU A CA 1
ATOM 802 C C . GLU A 1 97 ? 4.906 12.681 -13.158 1.00 90.56 97 GLU A C 1
ATOM 804 O O . GLU A 1 97 ? 5.816 13.481 -13.377 1.00 90.56 97 GLU A O 1
ATOM 809 N N . TRP A 1 98 ? 4.965 11.781 -12.175 1.00 88.19 98 TRP A N 1
ATOM 810 C CA . TRP A 1 98 ? 6.089 11.633 -11.252 1.00 88.19 98 TRP A CA 1
ATOM 811 C C . TRP A 1 98 ? 7.166 10.692 -11.800 1.00 88.19 98 TRP A C 1
ATOM 813 O O . TRP A 1 98 ? 8.359 11.014 -11.583 1.00 88.19 98 TRP A O 1
#

Mean predicted aligned error: 4.99 Å

Solvent-accessible surface area (backbone atoms only — not comparable to full-atom values): 5973 Å² total; per-residue (Å²): 109,70,62,52,39,44,71,74,68,65,42,86,81,60,64,91,82,50,77,97,70,62,62,68,82,45,69,56,95,55,29,26,38,45,94,88,72,45,52,31,68,21,70,66,45,53,53,53,48,54,52,50,51,52,62,63,70,40,89,86,67,86,69,59,68,69,59,42,52,51,54,48,51,55,50,51,53,55,52,48,62,73,41,52,78,30,62,44,74,73,61,49,51,61,58,73,76,101

Sequence (98 aa):
ITEFLEQKLKLTVNREKSGATRVTERTYLSHRFGIDGTIHLSKAAQTQMKKRVRQITKRNRGRELQAVIAELTQYLRGWQHYFKLAIRKSSLQRLDEW

pLDDT: mean 91.4, std 4.36, range [78.0, 98.0]

Radius of gyration: 18.51 Å; Cα contacts (8 Å, |Δi|>4): 63; chains: 1; bounding box: 41×30×51 Å

Secondary structure (DSSP, 8-state):
-HHIIIIIS-PPP-TTT-----GGG-EETTEEE-TTS-EEE-HHHHHHHHHHHHHHT-TTS---HHHHHHHHHHHHHHHHHHTTTT--HHHHHHHH--

Nearest PDB structures (foldseek):
  6ar1-assembly1_A  TM=9.161E-01  e=2.801E-05  Geobacillus stearothermophilus
  6ar1-assembly2_D  TM=8.810E-01  e=9.537E-05  Geobacillus stearothermophilus
  7ui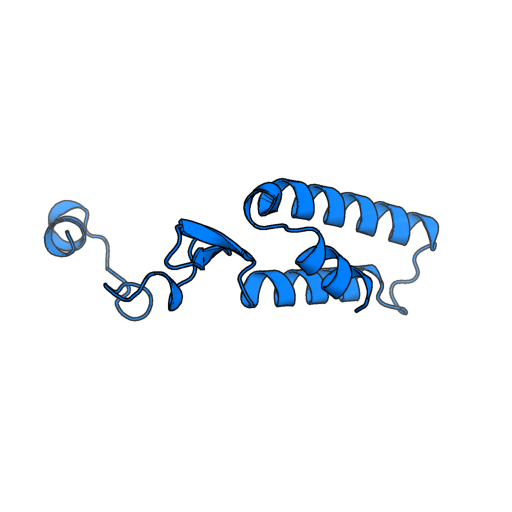n-assembly1_D  TM=8.979E-01  e=3.034E-04  Agathobacter rectalis
  3jcm-assembly1_A  TM=8.977E-01  e=1.723E+00  Saccharomyces cerevisiae S288C
  7pik-assembly1_B  TM=3.352E-01  e=6.278E+00  Escherichia coli